Protein 4B6M (pdb70)

Radius of gyration: 15.73 Å; Cα contacts (8 Å, |Δi|>4): 417; chains: 2; bounding box: 36×28×49 Å

Foldseek 3Di:
DDDFQFWWQFPDPRFTWGWHDWQADVLPPGDIKTKTFTPDLQEPAAQARVPHHDGHGDGSGIYIHDPVGIDTDDDDPDDD/DDDAQFWKQFPDPSFTWGWHDWDADPVDDDDIKTKTQTPDLQAQAQCDDPPRNNGGYHGSRIYIHDVVGIDTDPGDDDD

Nearest PDB structures (foldseek):
  4b6m-assembly2_B  TM=9.754E-01  e=3.463E-13  Trypanosoma brucei
  1lpl-assembly1_A  TM=9.136E-01  e=2.626E-08  Caenorhabditis elegans
  2cp7-assembly1_A  TM=8.390E-01  e=9.154E-07  Mus musculus
  2coy-assembly1_A  TM=8.532E-01  e=2.463E-06  Homo sapiens
  2cp3-assembly1_A  TM=8.510E-01  e=2.463E-06  Homo sapiens

Solvent-accessible surface area: 9614 Å² total; per-residue (Å²): 155,27,107,40,34,32,47,0,42,0,142,98,72,101,38,47,0,14,1,78,13,44,10,117,15,108,52,63,121,117,28,95,21,0,0,0,50,4,59,113,84,68,10,200,29,38,1,34,9,170,65,94,73,19,6,104,12,130,88,85,62,0,6,39,8,71,50,131,56,15,102,62,28,136,45,84,76,166,124,250,152,27,111,49,3,10,32,0,40,0,152,97,63,99,49,41,0,9,0,32,40,39,8,195,14,115,57,51,153,117,37,124,38,0,0,0,36,3,45,96,81,56,9,204,26,47,1,42,18,186,80,84,144,36,14,74,10,83,83,80,69,0,6,43,14,67,49,126,66,13,106,40,38,132,40,78,29,133,139

InterPro domains:
  IPR000626 Ubiquitin-like domain [PF14560] (3-87)
  IPR000938 CAP Gly-rich domain [PF01302] (156-222)
  IPR000938 CAP Gly-rich domain [PS50245] (176-218)
  IPR000938 CAP Gly-rich domain [SM01052] (156-223)
  IPR029071 Ubiquitin-like domain superfamily [SSF54236] (1-89)
  IPR036859 CAP Gly-rich domain superfamily [G3DSA:2.30.30.190] (149-232)
  IPR036859 CAP Gly-rich domain superfamily [SSF74924] (92-226)
  IPR045172 Tubulin-folding cofactor B, ubiquitin-like domain [cd01789] (4-83)

Structure (mmCIF, N/CA/C/O backbone):
data_4B6M
#
_entry.id   4B6M
#
_cell.length_a   32.660
_cell.length_b   55.730
_cell.length_c   80.350
_cell.angle_alpha   90.00
_cell.angle_beta   90.00
_cell.angle_gamma   90.00
#
_symmetry.space_group_name_H-M   'P 21 21 21'
#
loop_
_entity.id
_entity.type
_entity.pdbx_description
1 polymer 'TUBULIN-SPECIFIC CHAPERONE, PUTATIVE'
2 non-polymer 'FORMIC ACID'
3 water water
#
loop_
_atom_site.group_PDB
_atom_site.id
_atom_site.type_symbol
_atom_site.label_atom_id
_atom_site.label_alt_id
_atom_site.label_comp_id
_atom_site.label_asym_id
_atom_site.label_entity_id
_atom_site.label_seq_id
_atom_site.pdbx_PDB_ins_code
_atom_site.Cartn_x
_atom_site.Cartn_y
_atom_site.Cartn_z
_atom_site.occupancy
_atom_site.B_iso_or_equiv
_atom_site.auth_seq_id
_atom_site.auth_comp_id
_atom_site.auth_asym_id
_atom_site.auth_atom_id
_atom_site.pdbx_PDB_model_num
ATOM 1 N N . THR A 1 5 ? -11.649 7.852 4.424 1.00 26.14 153 THR A N 1
ATOM 2 C CA A THR A 1 5 ? -11.813 6.935 5.586 0.50 24.47 153 THR A CA 1
ATOM 3 C CA B THR A 1 5 ? -11.876 7.020 5.648 0.50 24.12 153 THR A CA 1
ATOM 4 C C . THR A 1 5 ? -13.075 6.078 5.442 1.00 22.97 153 THR A C 1
ATOM 5 O O . THR A 1 5 ? -14.063 6.465 4.822 1.00 23.76 153 THR A O 1
ATOM 12 N N . ILE A 1 6 ? -12.990 4.866 5.975 1.00 20.51 154 ILE A N 1
ATOM 13 C CA . ILE A 1 6 ? -14.049 3.849 5.842 1.00 17.69 154 ILE A CA 1
ATOM 14 C C . ILE A 1 6 ? -14.663 3.569 7.208 1.00 16.30 154 ILE A C 1
ATOM 15 O O . ILE A 1 6 ? -13.941 3.311 8.173 1.00 16.09 154 ILE A O 1
ATOM 20 N N . HIS A 1 7 ? -15.996 3.629 7.303 1.00 15.58 155 HIS A N 1
ATOM 21 C CA . HIS A 1 7 ? -16.685 3.409 8.578 1.00 15.32 155 HIS A CA 1
ATOM 22 C C . HIS A 1 7 ? -17.644 2.258 8.521 1.00 13.06 155 HIS A C 1
ATOM 23 O O . HIS A 1 7 ? -18.264 2.012 7.480 1.00 11.95 155 HIS A O 1
ATOM 30 N N . VAL A 1 8 ? -17.822 1.558 9.643 1.00 12.72 156 VAL A N 1
ATOM 31 C CA A VAL A 1 8 ? -18.850 0.513 9.712 0.50 12.14 156 VAL A CA 1
ATOM 32 C CA B VAL A 1 8 ? -18.828 0.520 9.712 0.50 12.28 156 VAL A CA 1
ATOM 33 C C . VAL A 1 8 ? -20.176 1.135 9.318 1.00 11.91 156 VAL A C 1
ATOM 34 O O . VAL A 1 8 ? -20.496 2.262 9.744 1.00 12.42 156 VAL A O 1
ATOM 41 N N . GLY A 1 9 ? -20.922 0.419 8.490 1.00 11.15 157 GLY A N 1
ATOM 42 C CA . GLY A 1 9 ? -22.225 0.864 8.026 1.00 10.62 157 GLY A CA 1
ATOM 43 C C . GLY A 1 9 ? -22.130 1.494 6.648 1.00 10.24 157 GLY A C 1
ATOM 44 O O . GLY A 1 9 ? -23.141 1.651 5.974 1.00 10.50 157 GLY A O 1
ATOM 45 N N . ASP A 1 10 ? -20.928 1.823 6.204 1.00 10.38 158 ASP A N 1
ATOM 46 C CA . ASP A 1 10 ? -20.772 2.390 4.853 1.00 10.08 158 ASP A CA 1
ATOM 47 C C . ASP A 1 10 ? -21.199 1.406 3.768 1.00 10.45 158 ASP A C 1
ATOM 48 O O . ASP A 1 10 ? -20.968 0.200 3.903 1.00 9.90 158 ASP A O 1
ATOM 53 N N . ARG A 1 11 ? -21.805 1.906 2.691 1.00 9.66 159 ARG A N 1
ATOM 54 C CA . ARG A 1 11 ? -22.016 1.089 1.501 1.00 9.18 159 ARG A CA 1
ATOM 55 C C . ARG A 1 11 ? -20.820 1.200 0.577 1.00 9.65 159 ARG A C 1
ATOM 56 O O . ARG A 1 11 ? -20.148 2.251 0.531 1.00 10.03 159 ARG A O 1
ATOM 64 N N . CYS A 1 12 ? -20.552 0.142 -0.175 1.00 9.44 160 CYS A N 1
ATOM 65 C CA . CYS A 1 12 ? -19.332 0.076 -0.976 1.00 9.99 160 CYS A CA 1
ATOM 66 C C . CYS A 1 12 ? -19.417 -0.799 -2.211 1.00 10.34 160 CYS A C 1
ATOM 67 O O . CYS A 1 12 ? -20.264 -1.701 -2.295 1.00 9.42 160 CYS A O 1
ATOM 70 N N . LEU A 1 13 ? -18.533 -0.521 -3.165 1.00 10.44 161 LEU A N 1
ATOM 71 C CA . LEU A 1 13 ? -18.237 -1.421 -4.256 1.00 10.98 161 LEU A CA 1
ATOM 72 C C . LEU A 1 13 ? -16.801 -1.827 -4.063 1.00 11.00 161 LEU A C 1
ATOM 73 O O . LEU A 1 13 ? -15.932 -0.965 -3.859 1.00 11.57 161 LEU A O 1
ATOM 78 N N . CYS A 1 14 ? -16.561 -3.120 -4.148 1.00 10.78 162 CYS A N 1
ATOM 79 C CA . CYS A 1 14 ? -15.265 -3.707 -3.829 1.00 11.50 162 CYS A CA 1
ATOM 80 C C . CYS A 1 14 ? -14.654 -4.437 -5.001 1.00 11.74 162 CYS A C 1
ATOM 81 O O . CYS A 1 14 ? -15.316 -5.217 -5.680 1.00 11.26 162 CYS A O 1
ATOM 84 N N . ARG A 1 15 ? -13.355 -4.224 -5.213 1.00 11.44 163 ARG A N 1
ATOM 85 C CA . ARG A 1 15 ? -12.592 -5.024 -6.156 1.00 12.73 163 ARG A CA 1
ATOM 86 C C . ARG A 1 15 ? -12.298 -6.419 -5.610 1.00 14.21 163 ARG A C 1
ATOM 87 O O . ARG A 1 15 ? -12.292 -6.572 -4.378 1.00 15.82 163 ARG A O 1
ATOM 95 N N . PRO A 1 16 ? -12.048 -7.406 -6.502 1.00 15.59 164 PRO A N 1
ATOM 96 C CA . PRO A 1 16 ? -12.235 -7.161 -7.925 1.00 15.67 164 PRO A CA 1
ATOM 97 C C . PRO A 1 16 ? -13.700 -7.283 -8.306 1.00 15.61 164 PRO A C 1
ATOM 98 O O . PRO A 1 16 ? -14.469 -7.918 -7.589 1.00 14.97 164 PRO A O 1
ATOM 102 N N . GLY A 1 17 ? -14.070 -6.661 -9.415 1.00 15.60 165 GLY A N 1
ATOM 103 C CA . GLY A 1 17 ? -15.359 -6.935 -10.054 1.00 15.57 165 GLY A CA 1
ATOM 104 C C . GLY A 1 17 ? -16.606 -6.231 -9.542 1.00 15.37 165 GLY A C 1
ATOM 105 O O . GLY A 1 17 ? -17.722 -6.729 -9.759 1.00 17.30 165 GLY A O 1
ATOM 106 N N . ASP A 1 18 ? -16.404 -5.094 -8.875 1.00 14.18 166 ASP A N 1
ATOM 107 C CA . ASP A 1 18 ? -17.469 -4.202 -8.405 1.00 13.80 166 ASP A CA 1
ATOM 108 C C . ASP A 1 18 ? -18.521 -4.941 -7.602 1.00 12.77 166 ASP A C 1
ATOM 109 O O . ASP A 1 18 ? -19.713 -4.989 -7.945 1.00 12.98 166 ASP A O 1
ATOM 114 N N . ARG A 1 19 ? -18.058 -5.527 -6.515 1.00 10.71 167 ARG A N 1
ATOM 115 C CA . ARG A 1 19 ? -18.930 -6.308 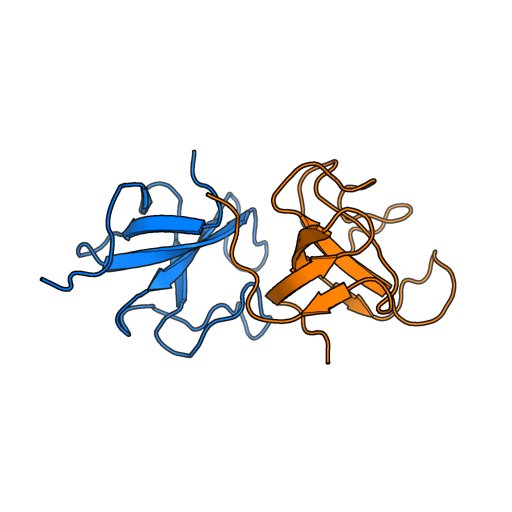-5.671 1.00 10.51 167 ARG A CA 1
ATOM 116 C C . ARG A 1 19 ? -19.585 -5.401 -4.643 1.00 9.88 167 ARG A C 1
ATOM 117 O O . ARG A 1 19 ? -18.931 -4.680 -3.875 1.00 9.99 167 ARG A O 1
ATOM 125 N N . LEU A 1 20 ? -20.914 -5.407 -4.649 1.00 9.62 168 LEU A N 1
ATOM 126 C CA . LEU A 1 20 ? -21.682 -4.502 -3.825 1.00 9.35 168 LEU A CA 1
ATOM 127 C C . LEU A 1 20 ? -21.840 -4.992 -2.381 1.00 8.52 168 LEU A C 1
ATOM 128 O O . LEU A 1 20 ? -22.154 -6.155 -2.165 1.00 8.21 168 LEU A O 1
ATOM 133 N N . GLY A 1 21 ? -21.629 -4.125 -1.391 1.00 8.00 169 GLY A N 1
ATOM 134 C CA . GLY A 1 21 ? -21.881 -4.566 0.012 1.00 8.05 169 GLY A CA 1
ATOM 135 C C . GLY A 1 21 ? -21.885 -3.495 1.089 1.00 7.89 169 GLY A C 1
ATOM 136 O O . GLY A 1 21 ? -21.930 -2.301 0.799 1.00 8.00 169 GLY A O 1
ATOM 137 N N . SER A 1 22 ? -21.853 -3.939 2.344 1.00 7.80 170 SER A N 1
ATOM 138 C CA . SER A 1 22 ? -21.875 -3.055 3.505 1.00 7.90 170 SER A CA 1
ATOM 139 C C . SER A 1 22 ? -20.661 -3.343 4.351 1.00 8.19 170 SER A C 1
ATOM 140 O O . SER A 1 22 ? -20.359 -4.516 4.611 1.00 8.24 170 SER A O 1
ATOM 143 N N . VAL A 1 23 ? -19.989 -2.285 4.800 1.00 8.06 171 VAL A N 1
ATOM 144 C CA . VAL A 1 23 ? -18.853 -2.429 5.715 1.00 8.08 171 VAL A CA 1
ATOM 145 C C . VAL A 1 23 ? -19.330 -2.852 7.111 1.00 8.38 171 VAL A C 1
ATOM 146 O O . VAL A 1 23 ? -20.112 -2.151 7.763 1.00 8.40 171 VAL A O 1
ATOM 150 N N . ARG A 1 24 ? -18.830 -4.000 7.566 1.00 8.42 172 ARG A N 1
ATOM 151 C CA . ARG A 1 24 ? -19.188 -4.537 8.880 1.00 8.95 172 ARG A CA 1
ATOM 152 C C . ARG A 1 24 ? -18.079 -4.427 9.931 1.00 9.13 172 ARG A C 1
ATOM 153 O O . ARG A 1 24 ? -18.335 -4.576 11.118 1.00 10.19 172 ARG A O 1
ATOM 161 N N . PHE A 1 25 ? -16.856 -4.138 9.503 1.00 8.97 173 PHE A N 1
ATOM 162 C CA . PHE A 1 25 ? -15.694 -4.148 10.380 1.00 8.97 173 PHE A CA 1
ATOM 163 C C . PHE A 1 25 ? -14.597 -3.322 9.726 1.00 9.41 173 PHE A C 1
ATOM 164 O O . PHE A 1 25 ? -14.426 -3.394 8.526 1.00 9.44 173 PHE A O 1
ATOM 172 N N . VAL A 1 26 ? -13.877 -2.551 10.534 1.00 10.08 174 VAL A N 1
ATOM 173 C CA . VAL A 1 26 ? -12.637 -1.890 10.123 1.00 11.57 174 VAL A CA 1
ATOM 174 C C . VAL A 1 26 ? -11.623 -1.989 11.260 1.00 12.54 174 VAL A C 1
ATOM 175 O O . VAL A 1 26 ? -11.898 -1.569 12.392 1.00 13.95 174 VAL A O 1
ATOM 179 N N . GLY A 1 27 ? -10.460 -2.545 10.983 1.00 12.55 175 GLY A N 1
ATOM 180 C CA . GLY A 1 27 ? -9.454 -2.707 12.026 1.00 13.73 175 GLY A CA 1
ATOM 181 C C . GLY A 1 27 ? -8.356 -3.668 11.678 1.00 15.54 175 GLY A C 1
ATOM 182 O O . GLY A 1 27 ? -8.293 -4.187 10.562 1.00 13.30 175 GLY A O 1
ATOM 183 N N . ARG A 1 28 ? -7.483 -3.911 12.651 1.00 16.67 176 ARG A N 1
ATOM 184 C CA . ARG A 1 28 ? -6.365 -4.819 12.481 1.00 18.98 176 ARG A CA 1
ATOM 185 C C . ARG A 1 28 ? -6.848 -6.225 12.784 1.00 17.74 176 ARG A C 1
ATOM 186 O O . ARG A 1 28 ? -7.755 -6.397 13.602 1.00 19.51 176 ARG A O 1
ATOM 194 N N . VAL A 1 29 ? -6.255 -7.208 12.111 1.00 17.90 177 VAL A N 1
ATOM 195 C CA . VAL A 1 29 ? -6.558 -8.631 12.326 1.00 17.62 177 VAL A CA 1
ATOM 196 C C . VAL A 1 29 ? -5.259 -9.440 12.211 1.00 18.53 177 VAL A C 1
ATOM 197 O O . VAL A 1 29 ? -4.802 -9.767 11.098 1.00 17.63 177 VAL A O 1
ATOM 201 N N . ALA A 1 30 ? -4.688 -9.788 13.360 1.00 19.39 178 ALA A N 1
ATOM 202 C CA . ALA A 1 30 ? -3.354 -10.418 13.401 1.00 19.87 178 ALA A CA 1
ATOM 203 C C . ALA A 1 30 ? -3.253 -11.776 12.701 1.00 19.99 178 ALA A C 1
ATOM 204 O O . ALA A 1 30 ? -2.225 -12.113 12.104 1.00 19.73 178 ALA A O 1
ATOM 206 N N . SER A 1 31 ? -4.325 -12.554 12.771 1.00 18.62 179 SER A N 1
ATOM 207 C CA . SER A 1 31 ? -4.361 -13.851 12.131 1.00 18.20 179 SER A CA 1
ATOM 208 C C . SER A 1 31 ? -4.529 -13.813 10.607 1.00 17.56 179 SER A C 1
ATOM 209 O O . SER A 1 31 ? -4.577 -14.866 9.955 1.00 17.60 179 SER A O 1
ATOM 212 N N . LEU A 1 32 ? -4.627 -12.611 10.039 1.00 16.15 180 LEU A N 1
ATOM 213 C CA . LEU A 1 32 ? -4.574 -12.483 8.590 1.00 15.91 180 LEU A CA 1
ATOM 214 C C . LEU A 1 32 ? -3.146 -12.087 8.181 1.00 16.05 180 LEU A C 1
ATOM 215 O O . LEU A 1 32 ? -2.231 -12.928 8.203 1.00 16.86 180 LEU A O 1
ATOM 220 N N . LYS A 1 33 ? -2.962 -10.830 7.787 1.00 14.86 181 LYS A N 1
ATOM 221 C CA . LYS A 1 33 ? -1.646 -10.242 7.561 1.00 14.29 181 LYS A CA 1
ATOM 222 C C . LYS A 1 33 ? -1.623 -8.911 8.296 1.00 13.82 181 LYS A C 1
ATOM 223 O O . LYS A 1 33 ? -2.688 -8.401 8.664 1.00 13.59 181 LYS A O 1
ATOM 229 N N . PRO A 1 34 ? -0.424 -8.312 8.484 1.00 13.47 182 PRO A N 1
ATOM 230 C CA . PRO A 1 34 ? -0.357 -7.023 9.224 1.00 13.58 182 PRO A CA 1
ATOM 231 C C . PRO A 1 34 ? -1.093 -5.877 8.517 1.00 14.68 182 PRO A C 1
ATOM 232 O O . PRO A 1 34 ? -1.410 -5.981 7.333 1.00 15.87 182 PRO A O 1
ATOM 236 N N . GLY A 1 35 ? -1.363 -4.792 9.236 1.00 14.82 183 GLY A N 1
ATOM 237 C CA . GLY A 1 35 ? -2.086 -3.654 8.655 1.00 15.70 183 GLY A CA 1
ATOM 238 C C . GLY A 1 35 ? -3.596 -3.676 8.867 1.00 15.78 183 GLY A C 1
ATOM 239 O O . GLY A 1 35 ? -4.125 -4.584 9.516 1.00 16.43 183 GLY A O 1
ATOM 240 N N . TYR A 1 36 ? -4.288 -2.670 8.333 1.00 16.43 184 TYR A N 1
ATOM 241 C CA . TYR A 1 36 ? -5.752 -2.533 8.470 1.00 15.13 184 TYR A CA 1
ATOM 242 C C . TYR A 1 36 ? -6.541 -3.349 7.455 1.00 12.67 184 TYR A C 1
ATOM 243 O O . TYR A 1 36 ? -6.126 -3.506 6.310 1.00 11.46 184 TYR A O 1
ATOM 252 N N . TRP A 1 37 ? -7.665 -3.877 7.928 1.00 9.72 185 TRP A N 1
ATOM 253 C CA . TRP A 1 37 ? -8.595 -4.674 7.111 1.00 8.31 185 TRP A CA 1
ATOM 254 C C . TRP A 1 37 ? -9.993 -4.138 7.187 1.00 7.58 185 TRP A C 1
ATOM 255 O O . TRP A 1 37 ? -10.420 -3.544 8.188 1.00 8.29 185 TRP A O 1
ATOM 266 N N . VAL A 1 38 ? -10.753 -4.389 6.125 1.00 6.53 186 VAL A N 1
ATOM 267 C CA . VAL A 1 38 ? -12.157 -4.015 6.084 1.00 6.41 186 VAL A CA 1
ATOM 268 C C . VAL A 1 38 ? -13.000 -5.282 5.941 1.00 6.17 186 VAL A C 1
ATOM 269 O O . VAL A 1 38 ? -12.817 -6.076 5.000 1.00 6.16 186 VAL A O 1
ATOM 273 N N . GLY A 1 39 ? -13.892 -5.522 6.898 1.00 5.84 187 GLY A N 1
ATOM 274 C CA . GLY A 1 39 ? -14.808 -6.659 6.796 1.00 6.07 187 GLY A CA 1
ATOM 275 C C . GLY A 1 39 ? -16.039 -6.216 6.049 1.00 6.18 187 GLY A C 1
ATOM 276 O O . GLY A 1 39 ? -16.668 -5.255 6.491 1.00 6.43 187 GLY A O 1
ATOM 277 N N . VAL A 1 40 ? -16.388 -6.897 4.961 1.00 6.07 188 VAL A N 1
ATOM 278 C CA . VAL A 1 40 ? -17.547 -6.503 4.146 1.00 6.39 188 VAL A CA 1
ATOM 279 C C . VAL A 1 40 ? -18.558 -7.633 4.094 1.00 6.74 188 VAL A C 1
ATOM 280 O O . VAL A 1 40 ? -18.185 -8.801 3.934 1.00 6.73 188 VAL A O 1
ATOM 284 N N . GLU A 1 41 ? -19.842 -7.291 4.232 1.00 7.29 189 GLU A N 1
ATOM 285 C CA . GLU A 1 41 ? -20.898 -8.237 3.919 1.00 7.89 189 GLU A CA 1
ATOM 286 C C . GLU A 1 41 ? -21.475 -7.870 2.561 1.00 8.18 189 GLU A C 1
ATOM 287 O O . GLU A 1 41 ? -22.060 -6.783 2.371 1.00 8.13 189 GLU A O 1
ATOM 293 N N . PHE A 1 42 ? -21.314 -8.773 1.608 1.00 7.95 190 PHE A N 1
ATOM 294 C CA . PHE A 1 42 ? -21.809 -8.545 0.263 1.00 8.20 190 PHE A CA 1
ATOM 295 C C . PHE A 1 42 ? -23.297 -8.808 0.157 1.00 8.77 190 PHE A C 1
ATOM 296 O O . PHE A 1 42 ? -23.868 -9.584 0.941 1.00 8.65 190 PHE A O 1
ATOM 304 N N . ASP A 1 43 ? -23.920 -8.144 -0.818 1.00 9.32 191 ASP A N 1
ATOM 305 C CA . ASP A 1 43 ? -25.3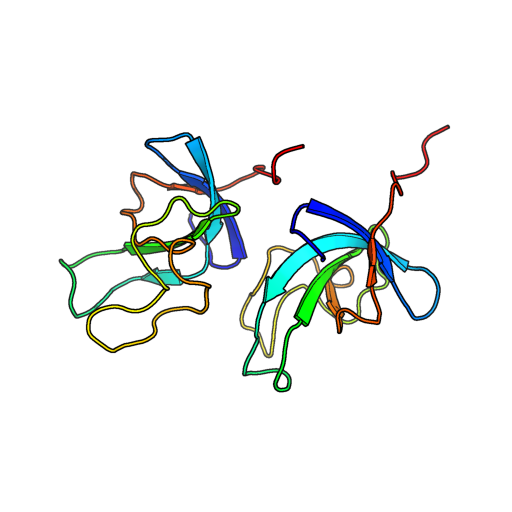21 -8.364 -1.085 1.00 10.11 191 ASP A CA 1
ATOM 306 C C . ASP A 1 43 ? -25.573 -9.730 -1.701 1.00 10.11 191 ASP A C 1
ATOM 307 O O . ASP A 1 43 ? -26.600 -10.363 -1.413 1.00 11.07 191 ASP A O 1
ATOM 312 N N . GLU A 1 44 ? -24.629 -10.180 -2.525 1.00 10.01 192 GLU A N 1
ATOM 313 C CA . GLU A 1 44 ? -24.682 -11.420 -3.280 1.00 10.29 192 GLU A CA 1
ATOM 314 C C . GLU A 1 44 ? -23.590 -12.355 -2.747 1.00 10.27 192 GLU A C 1
ATOM 315 O O . GLU A 1 44 ? -22.648 -11.897 -2.096 1.00 9.77 192 GLU A O 1
ATOM 321 N N . PRO A 1 45 ? -23.722 -13.654 -3.000 1.00 10.22 193 PRO A N 1
ATOM 322 C CA . PRO A 1 45 ? -22.766 -14.570 -2.374 1.00 9.97 193 PRO A CA 1
ATOM 323 C C . PRO A 1 45 ? -21.424 -14.655 -3.131 1.00 10.15 193 PRO A C 1
ATOM 324 O O . PRO A 1 45 ? -21.020 -15.710 -3.643 1.00 9.95 193 PRO A O 1
ATOM 328 N N . VAL A 1 46 ? -20.729 -13.510 -3.133 1.00 9.16 194 VAL A N 1
ATOM 329 C CA . VAL A 1 46 ? -19.468 -13.304 -3.843 1.00 9.47 194 VAL A CA 1
ATOM 330 C C . VAL A 1 46 ? -18.282 -13.108 -2.886 1.00 9.41 194 VAL A C 1
ATOM 331 O O . VAL A 1 46 ? -17.171 -12.757 -3.305 1.00 9.94 194 VAL A O 1
ATOM 335 N N . GLY A 1 47 ? -18.518 -13.289 -1.594 1.00 9.76 195 GLY A N 1
ATOM 336 C CA . GLY A 1 47 ? -17.428 -13.153 -0.639 1.00 9.65 195 GLY A CA 1
ATOM 337 C C . GLY A 1 47 ? -16.597 -14.422 -0.596 1.00 9.80 195 GLY A C 1
ATOM 338 O O . GLY A 1 47 ? -17.136 -15.510 -0.682 1.00 10.34 195 GLY A O 1
ATOM 339 N N . LYS A 1 48 ? -15.285 -14.285 -0.405 1.00 9.55 196 LYS A N 1
ATOM 340 C CA . LYS A 1 48 ? -14.418 -15.419 -0.161 1.00 8.95 196 LYS A CA 1
ATOM 341 C C . LYS A 1 48 ? -14.736 -16.195 1.131 1.00 8.66 196 LYS A C 1
ATOM 342 O O . LYS A 1 48 ? -14.326 -17.339 1.269 1.00 9.17 196 LYS A O 1
ATOM 348 N N . GLY A 1 49 ? -15.402 -15.567 2.099 1.00 8.10 197 GLY A N 1
ATOM 349 C CA . GLY A 1 49 ? -15.610 -16.195 3.398 1.00 8.09 197 GLY A CA 1
ATOM 350 C C . GLY A 1 49 ? -16.945 -15.896 4.033 1.00 8.00 197 GLY A C 1
ATOM 351 O O . GLY A 1 49 ? -17.946 -15.668 3.354 1.00 7.67 197 GLY A O 1
ATOM 352 N N . ASP A 1 50 ? -16.945 -15.960 5.367 1.00 8.22 198 ASP A N 1
ATOM 353 C CA . ASP A 1 50 ? -18.163 -15.860 6.164 1.00 8.98 198 ASP A CA 1
ATOM 354 C C . ASP A 1 50 ? -17.945 -14.969 7.378 1.00 8.73 198 ASP A C 1
ATOM 355 O O . ASP A 1 50 ? -18.657 -15.099 8.366 1.00 8.67 198 ASP A O 1
ATOM 360 N N . GLY A 1 51 ? -16.969 -14.068 7.317 1.00 8.63 199 GLY A N 1
ATOM 361 C CA . GLY A 1 51 ? -16.731 -13.170 8.470 1.00 9.50 199 GLY A CA 1
ATOM 362 C C . GLY A 1 51 ? -15.850 -13.726 9.570 1.00 10.19 199 GLY A C 1
ATOM 363 O O . GLY A 1 51 ? -15.634 -13.073 10.616 1.00 10.21 199 GLY A O 1
ATOM 364 N N . THR A 1 52 ? -15.295 -14.902 9.340 1.00 10.03 200 THR A N 1
ATOM 365 C CA . THR A 1 52 ? -14.376 -15.526 10.298 1.00 10.74 200 THR A CA 1
ATOM 366 C C . THR A 1 52 ? -12.945 -15.587 9.755 1.00 11.52 200 THR A C 1
ATOM 367 O O . THR A 1 52 ? -12.731 -15.469 8.534 1.00 12.14 200 THR A O 1
ATOM 371 N N . VAL A 1 53 ? -11.981 -15.774 10.662 1.00 12.21 201 VAL A N 1
ATOM 372 C CA . VAL A 1 53 ? -10.570 -16.011 10.335 1.00 13.25 201 VAL A CA 1
ATOM 373 C C . VAL A 1 53 ? -10.075 -17.257 11.068 1.00 14.39 201 VAL A C 1
ATOM 374 O O . VAL A 1 53 ? -10.059 -17.284 12.307 1.00 14.34 201 VAL A O 1
ATOM 378 N N . LYS A 1 54 ? -9.692 -18.279 10.305 1.00 15.28 202 LYS A N 1
ATOM 379 C CA . LYS A 1 54 ? -9.369 -19.614 10.851 1.00 16.79 202 LYS A CA 1
ATOM 380 C C . LYS A 1 54 ? -10.377 -20.087 11.917 1.00 16.52 202 LYS A C 1
ATOM 381 O O . LYS A 1 54 ? -9.994 -20.679 12.947 1.00 16.74 202 LYS A O 1
ATOM 387 N N . GLY A 1 55 ? -11.654 -19.838 11.641 1.00 14.87 203 GLY A N 1
ATOM 388 C CA . GLY A 1 55 ? -12.754 -20.201 12.526 1.00 14.30 203 GLY A CA 1
ATOM 389 C C . GLY A 1 55 ? -13.220 -19.142 13.501 1.00 13.38 203 GLY A C 1
ATOM 390 O O . GLY A 1 55 ? -14.356 -19.175 13.957 1.00 14.45 203 GLY A O 1
ATOM 391 N N . THR A 1 56 ? -12.350 -18.203 13.842 1.00 12.72 204 THR A N 1
ATOM 392 C CA . THR A 1 56 ? -12.701 -17.183 14.829 1.00 12.32 204 THR A CA 1
ATOM 393 C C . THR A 1 56 ? -13.519 -16.055 14.204 1.00 12.02 204 THR A C 1
ATOM 394 O O . THR A 1 56 ? -13.090 -15.433 13.229 1.00 12.22 204 THR A O 1
ATOM 398 N N . ARG A 1 57 ? -14.708 -15.811 14.744 1.00 12.04 205 ARG A N 1
ATOM 399 C CA . ARG A 1 57 ? -15.607 -14.813 14.160 1.00 12.36 205 ARG A CA 1
ATOM 400 C C . ARG A 1 57 ? -15.065 -13.417 14.424 1.00 13.11 205 ARG A C 1
ATOM 401 O O . ARG A 1 57 ? -14.578 -13.122 15.526 1.00 14.10 205 ARG A O 1
ATOM 409 N N . VAL A 1 58 ? -15.122 -12.580 13.396 1.00 12.56 206 VAL A N 1
ATOM 410 C CA . VAL A 1 58 ? -14.792 -11.167 13.545 1.00 13.21 206 VAL A CA 1
ATOM 411 C C . VAL A 1 58 ? -16.061 -10.339 13.452 1.00 13.45 206 VAL A C 1
ATOM 412 O O . VAL A 1 58 ? -16.293 -9.455 14.292 1.00 13.75 206 VAL A O 1
ATOM 416 N N . PHE A 1 59 ? -16.879 -10.608 12.442 1.00 13.16 207 PHE A N 1
ATOM 417 C CA . PHE A 1 59 ? -18.186 -9.981 12.296 1.00 13.95 207 PHE A CA 1
ATOM 418 C C . PHE A 1 59 ? -19.242 -10.996 11.910 1.00 14.83 207 PHE A C 1
ATOM 419 O O . PHE A 1 59 ? -18.950 -12.018 11.252 1.00 15.64 207 PHE A O 1
ATOM 427 N N . GLN A 1 60 ? -20.479 -10.734 12.337 1.00 16.00 208 GLN A N 1
ATOM 428 C CA A GLN A 1 60 ? -21.617 -11.580 12.018 0.50 15.71 208 GLN A CA 1
ATOM 429 C CA B GLN A 1 60 ? -21.586 -11.628 12.008 0.50 15.39 208 GLN A CA 1
ATOM 430 C C . GLN A 1 60 ? -21.828 -11.572 10.514 1.00 15.73 208 GLN A C 1
ATOM 431 O O . GLN A 1 60 ? -21.871 -10.501 9.913 1.00 16.69 208 GLN A O 1
ATOM 442 N N . CYS A 1 61 ? -21.956 -12.756 9.929 1.00 14.39 209 CYS A N 1
ATOM 443 C CA . CYS A 1 61 ? -22.118 -12.906 8.495 1.00 14.02 209 CYS A CA 1
ATOM 444 C C . CYS A 1 61 ? -22.379 -14.352 8.128 1.00 13.91 209 CYS A C 1
ATOM 445 O O . CYS A 1 61 ? -21.936 -15.272 8.822 1.00 14.42 209 CYS A O 1
ATOM 448 N N A GLN A 1 62 ? -23.089 -14.550 7.037 0.70 12.91 210 GLN A N 1
ATOM 449 N N B GLN A 1 62 ? -23.144 -14.526 7.041 0.30 12.74 210 GLN A N 1
ATOM 450 C CA A GLN A 1 62 ? -23.396 -15.878 6.585 0.70 13.13 210 GLN A CA 1
ATOM 451 C CA B GLN A 1 62 ? -23.519 -15.814 6.419 0.30 12.24 210 GLN A CA 1
ATOM 452 C C A GLN A 1 62 ? -22.413 -16.365 5.515 0.70 12.07 210 GLN A C 1
ATOM 453 C C B GLN A 1 62 ? -22.381 -16.344 5.528 0.30 11.73 210 GLN A C 1
ATOM 454 O O A GLN A 1 62 ? -21.778 -15.563 4.833 0.70 11.35 210 GLN A O 1
ATOM 455 O O B GLN A 1 62 ? -21.633 -15.547 4.961 0.30 11.38 210 GLN A O 1
ATOM 466 N N . PRO A 1 63 ? -22.230 -17.686 5.405 1.00 11.61 211 PRO A N 1
ATOM 467 C CA . PRO A 1 63 ? -21.248 -18.206 4.453 1.00 10.80 211 PRO A CA 1
ATOM 468 C C . PRO A 1 63 ? -21.429 -17.679 3.033 1.00 10.49 211 PRO A C 1
ATOM 469 O O . PRO A 1 63 ? -22.562 -17.546 2.553 1.00 11.04 211 PRO A O 1
ATOM 473 N N . ASN A 1 64 ? -20.302 -17.336 2.410 1.00 9.65 212 ASN A N 1
ATOM 474 C CA . ASN A 1 64 ? -20.229 -16.827 1.031 1.00 9.87 212 ASN A CA 1
ATOM 475 C C . ASN A 1 64 ? -20.562 -15.361 0.871 1.00 9.46 212 ASN A C 1
ATOM 476 O O . ASN A 1 64 ? -20.518 -14.876 -0.271 1.00 9.71 212 ASN A O 1
ATOM 481 N N . TYR A 1 65 ? -20.841 -14.679 1.984 1.00 9.80 213 TYR A N 1
ATOM 482 C CA . TYR A 1 65 ? -21.164 -13.229 1.952 1.00 10.08 213 TYR A CA 1
ATOM 483 C C . TYR A 1 65 ? -20.121 -12.347 2.564 1.00 10.42 213 TYR A C 1
ATOM 484 O O . TYR A 1 65 ? -20.276 -11.113 2.546 1.00 10.43 213 TYR A O 1
ATOM 493 N N . GLY A 1 66 ? -19.084 -12.955 3.131 1.00 9.95 214 GLY A N 1
ATOM 494 C CA . GLY A 1 66 ? -18.114 -12.195 3.902 1.00 8.99 214 GLY A CA 1
ATOM 495 C C . GLY A 1 66 ? -16.785 -12.058 3.207 1.00 8.80 214 GLY A C 1
ATOM 496 O O . GLY A 1 66 ? -16.260 -13.007 2.604 1.00 8.83 214 GLY A O 1
ATOM 497 N N . GLY A 1 67 ? -16.224 -10.862 3.269 1.00 8.31 215 GLY A N 1
ATOM 498 C CA . GLY A 1 67 ? -14.840 -10.697 2.829 1.00 8.17 215 GLY A CA 1
ATOM 499 C C . GLY A 1 67 ? -14.055 -9.842 3.780 1.00 7.94 215 GLY A C 1
ATOM 500 O O . GLY A 1 67 ? -14.628 -9.017 4.486 1.00 8.77 215 GLY A O 1
ATOM 501 N N . PHE A 1 68 ? -12.741 -10.057 3.827 1.00 7.89 216 PHE A N 1
ATOM 502 C CA . PHE A 1 68 ? -11.835 -9.123 4.481 1.00 7.76 216 PHE A CA 1
ATOM 503 C C . PHE A 1 68 ? -10.973 -8.580 3.387 1.00 7.42 216 PHE A C 1
ATOM 504 O O . PHE A 1 68 ? -10.298 -9.350 2.687 1.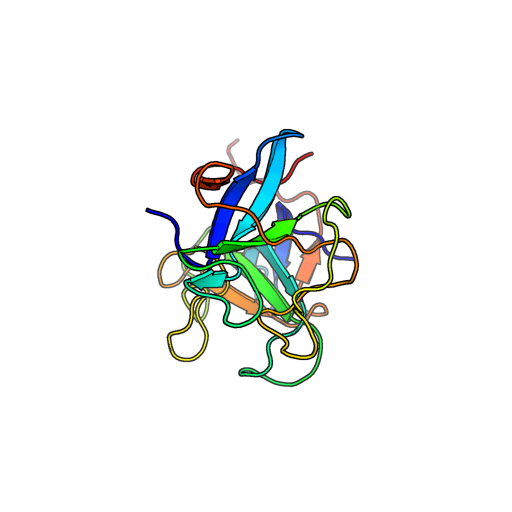00 7.50 216 PHE A O 1
ATOM 512 N N . LEU A 1 69 ? -11.029 -7.274 3.216 1.00 7.11 217 LEU A N 1
ATOM 513 C CA . LEU A 1 69 ? -10.317 -6.655 2.118 1.00 7.32 217 LEU A CA 1
ATOM 514 C C . LEU A 1 69 ? -9.417 -5.578 2.644 1.00 7.18 217 LEU A C 1
ATOM 515 O O . LEU A 1 69 ? -9.659 -5.037 3.701 1.00 6.79 217 LEU A O 1
ATOM 520 N N . ARG A 1 70 ? -8.375 -5.247 1.895 1.00 7.43 218 ARG A N 1
ATOM 521 C CA . ARG A 1 70 ? -7.612 -4.032 2.195 1.00 8.37 218 ARG A CA 1
ATOM 522 C C . ARG A 1 70 ? -8.430 -2.812 1.840 1.00 8.54 218 ARG A C 1
ATOM 523 O O . ARG A 1 70 ? -9.249 -2.855 0.926 1.00 8.26 218 ARG A O 1
ATOM 531 N N . PRO A 1 71 ? -8.214 -1.698 2.549 1.00 8.94 219 PRO A N 1
ATOM 532 C CA . PRO A 1 71 ? -8.943 -0.472 2.263 1.00 9.16 219 PRO A CA 1
ATOM 533 C C . PRO A 1 71 ? -8.852 -0.023 0.808 1.00 9.55 219 PRO A C 1
ATOM 534 O O . PRO A 1 71 ? -9.852 0.530 0.291 1.00 9.57 219 PRO A O 1
ATOM 538 N N . ASP A 1 72 ? -7.724 -0.296 0.130 1.00 10.02 220 ASP A N 1
ATOM 539 C CA A ASP A 1 72 ? -7.603 0.156 -1.250 0.50 10.51 220 ASP A CA 1
ATOM 540 C CA B ASP A 1 72 ? -7.533 0.078 -1.277 0.50 10.31 220 ASP A CA 1
ATOM 541 C C . ASP A 1 72 ? -8.580 -0.548 -2.185 1.00 10.74 220 ASP A C 1
ATOM 542 O O . ASP A 1 72 ? -8.873 -0.028 -3.265 1.00 11.48 220 ASP A O 1
ATOM 551 N N . GLN A 1 73 ? -9.117 -1.687 -1.743 1.00 10.07 221 GLN A N 1
ATOM 552 C CA A GLN A 1 73 ? -10.080 -2.459 -2.525 0.50 10.13 221 GLN A CA 1
ATOM 553 C CA B GLN A 1 73 ? -10.021 -2.462 -2.579 0.50 9.92 221 GLN A CA 1
ATOM 554 C C . GLN A 1 73 ? -11.501 -2.030 -2.345 1.00 10.03 221 GLN A C 1
ATOM 555 O O . GLN A 1 73 ? -12.408 -2.514 -3.037 1.00 10.33 221 GLN A O 1
ATOM 566 N N . VAL A 1 74 ? -11.721 -1.109 -1.420 1.00 9.90 222 VAL A N 1
ATOM 567 C CA . VAL A 1 74 ? -13.070 -0.699 -1.010 1.00 10.53 222 VAL A CA 1
ATOM 568 C C . VAL A 1 74 ? -13.355 0.736 -1.433 1.00 11.28 222 VAL A C 1
ATOM 569 O O . VAL A 1 74 ? -12.711 1.690 -0.954 1.00 11.67 222 VAL A O 1
ATOM 573 N N . GLU A 1 75 ? -14.340 0.885 -2.320 1.00 11.59 223 GLU A N 1
ATOM 574 C CA . GLU A 1 75 ? -14.841 2.211 -2.674 1.00 12.01 223 GLU A CA 1
ATOM 575 C C . GLU A 1 75 ? -16.128 2.511 -1.912 1.00 11.73 223 GLU A C 1
ATOM 576 O O . GLU A 1 75 ? -17.164 1.905 -2.190 1.00 12.15 223 GLU A O 1
ATOM 582 N N . VAL A 1 76 ? -16.052 3.414 -0.946 1.00 12.25 224 VAL A N 1
ATOM 583 C CA . VAL A 1 76 ? -17.242 3.878 -0.209 1.00 12.45 224 VAL A CA 1
ATOM 584 C C . VAL A 1 76 ? -18.035 4.836 -1.106 1.00 13.41 224 VAL A C 1
ATOM 585 O O . VAL A 1 76 ? -17.465 5.704 -1.780 1.00 13.59 224 VAL A O 1
ATOM 589 N N . GLY A 1 77 ? -19.348 4.650 -1.139 1.00 13.08 225 GLY A N 1
ATOM 590 C CA . GLY A 1 77 ? -20.191 5.545 -1.920 1.00 12.74 225 GLY A CA 1
ATOM 591 C C . GLY A 1 77 ? -21.652 5.343 -1.604 1.00 13.39 225 GLY A C 1
ATOM 592 O O . GLY A 1 77 ? -22.015 4.554 -0.733 1.00 12.53 225 GLY A O 1
ATOM 593 N N . ASP A 1 78 ? -22.495 6.072 -2.316 1.00 13.19 226 ASP A N 1
ATOM 594 C CA . ASP A 1 78 ? -23.938 5.925 -2.143 1.00 12.91 226 ASP A CA 1
ATOM 595 C C . ASP A 1 78 ? -24.405 4.815 -3.077 1.00 12.92 226 ASP A C 1
ATOM 596 O O . ASP A 1 78 ? -24.677 5.040 -4.260 1.00 13.51 226 ASP A O 1
ATOM 601 N N . PHE A 1 79 ? -24.413 3.583 -2.549 1.00 11.34 227 PHE A N 1
ATOM 602 C CA . PHE A 1 79 ? -24.688 2.396 -3.356 1.00 11.34 227 P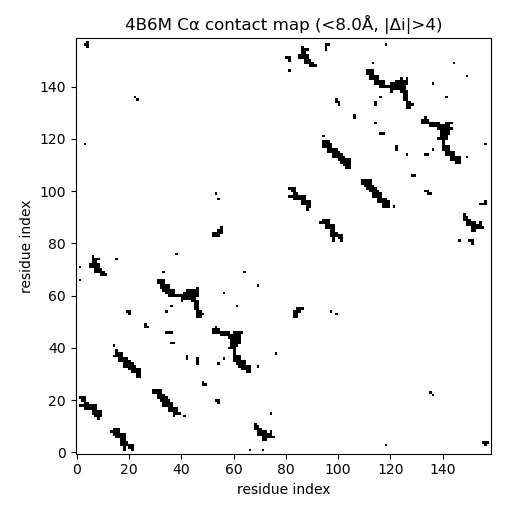HE A CA 1
ATOM 603 C C . PHE A 1 79 ? -25.795 1.597 -2.695 1.00 10.56 227 PHE A C 1
ATOM 604 O O . PHE A 1 79 ? -25.548 0.496 -2.161 1.00 10.21 227 PHE A O 1
ATOM 612 N N . PRO A 1 80 ? -27.023 2.138 -2.695 1.00 10.27 228 PRO A N 1
ATOM 613 C CA . PRO A 1 80 ? -28.117 1.358 -2.109 1.00 10.72 228 PRO A CA 1
ATOM 614 C C . PRO A 1 80 ? -28.488 0.162 -2.988 1.00 10.89 228 PRO A C 1
ATOM 615 O O . PRO A 1 80 ? -28.258 0.180 -4.195 1.00 10.90 228 PRO A O 1
ATOM 619 N N . PRO A 1 81 ? -29.033 -0.904 -2.385 1.00 11.00 229 PRO A N 1
ATOM 620 C CA . PRO A 1 81 ? -29.540 -1.969 -3.243 1.00 10.83 229 PRO A CA 1
ATOM 621 C C . PRO A 1 81 ? -30.547 -1.404 -4.258 1.00 10.16 229 PRO A C 1
ATOM 622 O O . PRO A 1 81 ? -31.354 -0.524 -3.924 1.00 10.78 229 PRO A O 1
ATOM 626 N N . GLU A 1 82 ? -30.453 -1.866 -5.491 1.00 9.87 230 GLU A N 1
ATOM 627 C CA . GLU A 1 82 ? -31.393 -1.444 -6.522 1.00 10.35 230 GLU A CA 1
ATOM 628 C C . GLU A 1 82 ? -32.750 -2.042 -6.276 1.00 10.01 230 GLU A C 1
ATOM 629 O O . GLU A 1 82 ? -32.871 -3.252 -6.025 1.00 10.93 230 GLU A O 1
ATOM 635 N N . VAL A 1 83 ? -33.774 -1.192 -6.383 1.00 9.64 231 VAL A N 1
ATOM 636 C CA A VAL A 1 83 ? -35.140 -1.647 -6.116 0.50 9.59 231 VAL A CA 1
ATOM 637 C CA B VAL A 1 83 ? -35.148 -1.537 -6.021 0.50 9.77 231 VAL A CA 1
ATOM 638 C C . VAL A 1 83 ? -36.167 -1.144 -7.109 1.00 9.61 231 VAL A C 1
ATOM 639 O O . VAL A 1 83 ? -37.201 -1.788 -7.271 1.00 9.68 231 VAL A O 1
ATOM 646 N N . PHE A 1 84 ? -35.873 -0.047 -7.814 1.00 9.64 232 PHE A N 1
ATOM 647 C CA . PHE A 1 84 ? -36.747 0.503 -8.847 1.00 9.97 232 PHE A CA 1
ATOM 648 C C . PHE A 1 84 ? -36.013 0.589 -10.179 1.00 10.13 232 PHE A C 1
ATOM 649 O O . PHE A 1 84 ? -34.784 0.480 -10.241 1.00 10.85 232 PHE A O 1
ATOM 658 N N . THR B 1 5 ? -26.224 -16.396 24.684 1.00 26.96 153 THR B N 1
ATOM 659 C CA . THR B 1 5 ? -27.025 -15.362 23.966 1.00 25.59 153 THR B CA 1
ATOM 660 C C . THR B 1 5 ? -26.145 -14.320 23.256 1.00 22.86 153 THR B C 1
ATOM 661 O O . THR B 1 5 ? -26.440 -13.919 22.127 1.00 22.73 153 THR B O 1
ATOM 665 N N . ILE B 1 6 ? -25.048 -13.925 23.904 1.00 20.40 154 ILE B N 1
ATOM 666 C CA . ILE B 1 6 ? -24.118 -12.949 23.335 1.00 18.07 154 ILE B CA 1
ATOM 667 C C . ILE B 1 6 ? -22.901 -13.643 22.710 1.00 17.21 154 ILE B C 1
ATO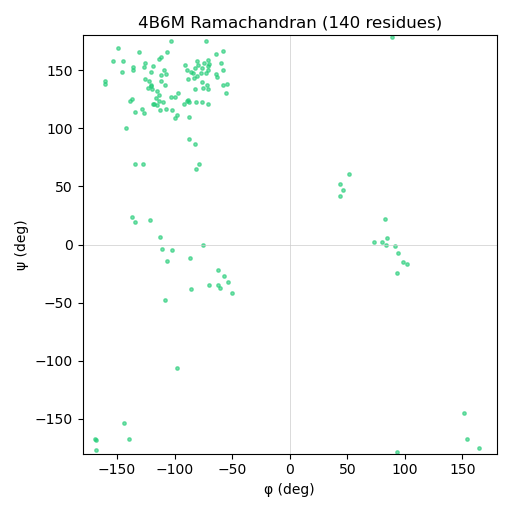M 668 O O . ILE B 1 6 ? -22.222 -14.435 23.363 1.00 17.18 154 ILE B O 1
ATOM 673 N N . HIS B 1 7 ? -22.633 -13.308 21.454 1.00 16.87 155 HIS B N 1
ATOM 674 C CA . HIS B 1 7 ? -21.552 -13.925 20.694 1.00 16.97 155 HIS B CA 1
ATOM 675 C C . HIS B 1 7 ? -20.607 -12.908 20.132 1.00 14.11 155 HIS B C 1
ATOM 676 O O . HIS B 1 7 ? -21.031 -11.864 19.652 1.00 12.74 155 HIS B O 1
ATOM 683 N N . VAL B 1 8 ? -19.314 -13.231 20.129 1.00 14.29 156 VAL B N 1
ATOM 684 C CA . VAL B 1 8 ? -18.331 -12.400 19.443 1.00 13.68 156 VAL B CA 1
ATOM 685 C C . VAL B 1 8 ? -18.748 -12.222 17.983 1.00 13.21 156 VAL B C 1
ATOM 686 O O . VAL B 1 8 ? -19.087 -13.202 17.301 1.00 14.04 156 VAL B O 1
ATOM 690 N N . GLY B 1 9 ? -18.744 -10.980 17.528 1.00 12.49 157 GLY B N 1
ATOM 691 C CA . GLY B 1 9 ? -19.160 -10.635 16.181 1.00 13.21 157 GLY B CA 1
ATOM 692 C C . GLY B 1 9 ? -20.556 -10.050 16.125 1.00 12.63 157 GLY B C 1
ATOM 693 O O . GLY B 1 9 ? -20.907 -9.433 15.131 1.00 12.23 157 GLY B O 1
ATOM 694 N N . ASP B 1 10 ? -21.349 -10.241 17.193 1.00 13.01 158 ASP B N 1
ATOM 695 C CA . ASP B 1 10 ? -22.713 -9.696 17.274 1.00 13.73 158 ASP B CA 1
ATOM 696 C C . ASP B 1 10 ? -22.741 -8.176 17.273 1.00 12.91 158 ASP B C 1
ATOM 697 O O . ASP B 1 10 ? -21.816 -7.546 17.771 1.00 13.45 158 ASP B O 1
ATOM 702 N N . ARG B 1 11 ? -23.778 -7.589 16.678 1.00 12.29 159 ARG B N 1
ATOM 703 C CA . ARG B 1 11 ? -24.078 -6.186 16.890 1.00 12.15 159 ARG B CA 1
ATOM 704 C C . ARG B 1 11 ? -24.891 -6.085 18.178 1.00 11.99 159 ARG B C 1
ATOM 705 O O . ARG B 1 11 ? -25.631 -7.006 18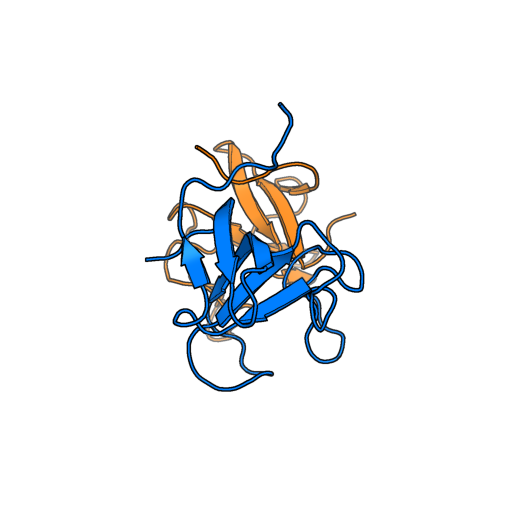.533 1.00 12.88 159 ARG B O 1
ATOM 713 N N . CYS B 1 12 ? -24.702 -4.976 18.883 1.00 11.27 160 CYS B N 1
ATOM 714 C CA . CYS B 1 12 ? -25.365 -4.765 20.169 1.00 11.31 160 CYS B CA 1
ATOM 715 C C . CYS B 1 12 ? -25.740 -3.322 20.401 1.00 10.80 160 CYS B C 1
ATOM 716 O O . CYS B 1 12 ? -25.169 -2.388 19.805 1.00 9.96 160 CYS B O 1
ATOM 719 N N . LEU B 1 13 ? -26.714 -3.161 21.299 1.00 10.57 161 LEU B N 1
ATOM 720 C CA . LEU B 1 13 ? -27.104 -1.872 21.835 1.00 10.80 161 LEU B CA 1
ATOM 721 C C . LEU B 1 13 ? -26.789 -1.962 23.318 1.00 10.22 161 LEU B C 1
ATOM 722 O O . LEU B 1 13 ? -27.227 -2.902 23.978 1.00 10.39 161 LEU B O 1
ATOM 727 N N . CYS B 1 14 ? -26.014 -1.010 23.827 1.00 9.87 162 CYS B N 1
ATOM 728 C CA . CYS B 1 14 ? -25.581 -1.051 25.230 1.00 9.88 162 CYS B CA 1
ATOM 729 C C . CYS B 1 14 ? -26.205 0.050 26.077 1.00 10.06 162 CYS B C 1
ATOM 730 O O . CYS B 1 14 ? -26.356 1.171 25.616 1.00 10.36 162 CYS B O 1
ATOM 733 N N . ARG B 1 15 ? -26.566 -0.282 27.319 1.00 10.05 163 ARG B N 1
ATOM 734 C CA . ARG B 1 15 ? -27.121 0.687 28.274 1.00 10.78 163 ARG B CA 1
ATOM 735 C C . ARG B 1 15 ? -26.116 0.900 29.394 1.00 10.57 163 ARG B C 1
ATOM 736 O O . ARG B 1 15 ? -25.417 -0.013 29.774 1.00 10.23 163 ARG B O 1
ATOM 744 N N . PRO B 1 16 ? -26.048 2.128 29.943 1.00 10.63 164 PRO B N 1
ATOM 745 C CA . PRO B 1 16 ? -26.745 3.308 29.460 1.00 10.46 164 PRO B CA 1
ATOM 746 C C . PRO B 1 16 ? -26.169 3.876 28.164 1.00 10.60 164 PRO B C 1
ATOM 747 O O . PRO B 1 16 ? -25.110 3.422 27.668 1.00 10.89 164 PRO B O 1
ATOM 751 N N . GLY B 1 17 ? -26.847 4.884 27.642 1.00 10.17 165 GLY B N 1
ATOM 752 C CA . GLY B 1 17 ? -26.349 5.629 26.499 1.00 11.06 165 GLY B CA 1
ATOM 753 C C . GLY B 1 17 ? -26.835 5.159 25.143 1.00 11.71 165 GLY B C 1
ATOM 754 O O . GLY B 1 17 ? -26.568 5.829 24.139 1.00 11.98 165 GLY B O 1
ATOM 755 N N . ASP B 1 18 ? -27.553 4.033 25.098 1.00 11.82 166 ASP B N 1
ATOM 756 C CA . ASP B 1 18 ? -27.983 3.438 23.811 1.00 12.94 166 ASP B CA 1
ATOM 757 C C . ASP B 1 18 ? -26.826 3.481 22.814 1.00 12.27 166 ASP B C 1
ATOM 758 O O . ASP B 1 18 ? -26.940 3.981 21.698 1.00 12.65 166 ASP B O 1
ATOM 763 N N . ARG B 1 19 ? -25.699 2.961 23.267 1.00 10.97 167 ARG B N 1
ATOM 764 C CA . ARG B 1 19 ? -24.462 2.968 22.510 1.00 10.61 167 ARG B CA 1
ATOM 765 C C . ARG B 1 19 ? -24.361 1.727 21.633 1.00 10.38 167 ARG B C 1
ATOM 766 O O . ARG B 1 19 ? -24.432 0.603 22.119 1.00 10.64 167 ARG B O 1
ATOM 774 N N . LEU B 1 20 ? -24.199 1.950 20.323 1.00 10.35 168 LEU B N 1
ATOM 775 C CA . LEU B 1 20 ? -24.162 0.872 19.353 1.00 10.46 168 LEU B CA 1
ATOM 776 C C . LEU B 1 20 ? -22.726 0.381 19.199 1.00 9.75 168 LEU B C 1
ATOM 777 O O . LEU B 1 20 ? -21.777 1.170 19.253 1.00 10.13 168 LEU B O 1
ATOM 782 N N . GLY B 1 21 ? -22.575 -0.920 19.034 1.00 9.55 169 GLY B N 1
ATOM 783 C CA . GLY B 1 21 ? -21.243 -1.480 18.802 1.00 9.79 169 GLY B CA 1
ATOM 784 C C . GLY B 1 21 ? -21.253 -2.927 18.367 1.00 9.79 169 GLY B C 1
ATOM 785 O O . GLY B 1 21 ? -22.287 -3.501 17.973 1.00 9.35 169 GLY B O 1
ATOM 786 N N . SER B 1 22 ? -20.062 -3.509 18.398 1.00 9.87 170 SER B N 1
ATOM 787 C CA . SER B 1 22 ? -19.875 -4.893 18.053 1.00 10.10 170 SER B CA 1
ATOM 788 C C . SER B 1 22 ? -19.256 -5.633 19.213 1.00 9.86 170 SER B C 1
ATOM 789 O O . SER B 1 22 ? -18.372 -5.089 19.881 1.00 10.12 170 SER B O 1
ATOM 792 N N . VAL B 1 23 ? -19.698 -6.859 19.456 1.00 9.67 171 VAL B N 1
ATOM 793 C CA . VAL B 1 23 ? -19.153 -7.683 20.533 1.00 10.15 171 VAL B CA 1
ATOM 794 C C . VAL B 1 23 ? -17.809 -8.233 20.103 1.00 10.55 171 VAL B C 1
ATOM 795 O O . VAL B 1 23 ? -17.701 -8.901 19.059 1.00 10.46 171 VAL B O 1
ATOM 799 N N . ARG B 1 24 ? -16.781 -7.941 20.896 1.00 10.64 172 ARG B N 1
ATOM 800 C CA A ARG B 1 24 ? -15.406 -8.371 20.594 0.50 11.09 172 ARG B CA 1
ATOM 801 C CA B ARG B 1 24 ? -15.443 -8.409 20.550 0.50 11.20 172 ARG B CA 1
ATOM 802 C C . ARG B 1 24 ? -14.894 -9.474 21.507 1.00 11.03 172 ARG B C 1
ATOM 803 O O . ARG B 1 24 ? -13.886 -10.134 21.210 1.00 11.80 172 ARG B O 1
ATOM 818 N N . PHE B 1 25 ? -15.568 -9.669 22.634 1.00 10.81 173 PHE B N 1
ATOM 819 C CA . PHE B 1 25 ? -15.142 -10.619 23.646 1.00 10.47 173 PHE B CA 1
ATOM 820 C C . PHE B 1 25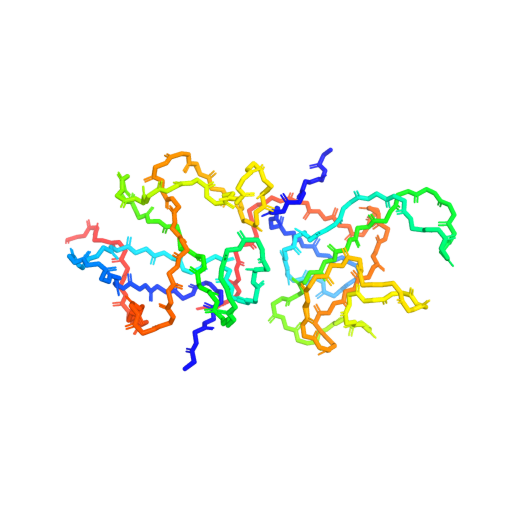 ? -16.324 -10.959 24.533 1.00 10.75 173 PHE B C 1
ATOM 821 O O . PHE B 1 25 ? -17.089 -10.062 24.881 1.00 10.17 173 PHE B O 1
ATOM 829 N N . VAL B 1 26 ? -16.479 -12.230 24.887 1.00 10.29 174 VAL B N 1
ATOM 830 C CA . VAL B 1 26 ? -17.414 -12.632 25.937 1.00 11.01 174 VAL B CA 1
ATOM 831 C C . VAL B 1 26 ? -16.731 -13.670 26.804 1.00 11.58 174 VAL B C 1
ATOM 832 O O . VAL B 1 26 ? -16.255 -14.688 26.296 1.00 13.21 174 VAL B O 1
ATOM 836 N N . GLY B 1 27 ? -16.665 -13.440 28.103 1.00 11.25 175 GLY B N 1
ATOM 837 C CA . GLY B 1 27 ? -16.050 -14.411 28.990 1.00 11.06 175 GLY B CA 1
ATOM 838 C C . GLY B 1 27 ? -15.488 -13.817 30.252 1.00 11.53 175 GLY B C 1
ATOM 839 O O . GLY B 1 27 ? -15.755 -12.650 30.575 1.00 10.89 175 GLY B O 1
ATOM 840 N N . ARG B 1 28 ? -14.702 -14.624 30.957 1.00 11.82 176 ARG B N 1
ATOM 841 C CA . ARG B 1 28 ? -14.071 -14.209 32.190 1.00 12.65 176 ARG B CA 1
ATOM 842 C C . ARG B 1 28 ? -12.874 -13.320 31.907 1.00 12.75 176 ARG B C 1
ATOM 843 O O . ARG B 1 28 ? -12.202 -13.461 30.877 1.00 13.06 176 ARG B O 1
ATOM 851 N N . VAL B 1 29 ? -12.642 -12.375 32.822 1.00 12.87 177 VAL B N 1
ATOM 852 C CA . VAL B 1 29 ? -11.438 -11.560 32.811 1.00 14.18 177 VAL B CA 1
ATOM 853 C C . VAL B 1 29 ? -10.758 -11.635 34.185 1.00 15.14 177 VAL B C 1
ATOM 854 O O . VAL B 1 29 ? -11.286 -11.166 35.196 1.00 15.36 177 VAL B O 1
ATOM 858 N N . ALA B 1 30 ? -9.581 -12.243 34.218 1.00 17.55 178 ALA B N 1
ATOM 859 C CA . ALA B 1 30 ? -8.875 -12.529 35.477 1.00 18.84 178 ALA B CA 1
ATOM 860 C C . ALA B 1 30 ? -8.714 -11.359 36.459 1.00 19.80 178 ALA B C 1
ATOM 861 O O . ALA B 1 30 ? -8.916 -11.529 37.660 1.00 21.30 178 ALA B O 1
ATOM 863 N N . SER B 1 31 ? -8.389 -10.178 35.936 1.00 19.82 179 SER B N 1
ATOM 864 C CA A SER B 1 31 ? -8.128 -8.993 36.750 0.50 20.37 179 SER B CA 1
ATOM 865 C CA B SER B 1 31 ? -8.131 -8.982 36.744 0.50 20.26 179 SER B CA 1
ATOM 866 C C . SER B 1 31 ? -9.396 -8.229 37.155 1.00 20.45 179 SER B C 1
ATOM 867 O O . SER B 1 31 ? -9.340 -7.264 37.923 1.00 21.78 179 SER B O 1
ATOM 872 N N . LEU B 1 32 ? -10.540 -8.652 36.641 1.00 20.19 180 LEU B N 1
ATOM 873 C CA . LEU B 1 32 ? -11.801 -8.012 36.996 1.00 18.75 180 LEU B CA 1
ATOM 874 C C . LEU B 1 32 ? -12.560 -8.882 37.991 1.00 19.39 180 LEU B C 1
ATOM 875 O O . LEU B 1 32 ? -12.126 -9.999 38.315 1.00 19.51 180 LEU B O 1
ATOM 880 N N . LYS B 1 33 ? -13.694 -8.393 38.488 1.00 18.56 181 LYS B N 1
ATOM 881 C CA . LYS B 1 33 ? -14.556 -9.241 39.298 1.00 19.31 181 LYS B CA 1
ATOM 882 C C . LYS B 1 33 ? -14.965 -10.484 38.499 1.00 18.64 181 LYS B C 1
ATOM 883 O O . LYS B 1 33 ? -15.053 -10.444 37.262 1.00 16.81 181 LYS B O 1
ATOM 889 N N . PRO B 1 34 ? -15.195 -11.609 39.197 1.00 19.08 182 PRO B N 1
ATOM 890 C CA . PRO B 1 34 ? -15.610 -12.859 38.544 1.00 18.37 182 PRO B CA 1
ATOM 891 C C . PRO B 1 34 ? -16.896 -12.798 37.715 1.00 17.21 182 PRO B C 1
ATOM 892 O O . PRO B 1 34 ? -17.687 -11.842 37.810 1.00 17.33 182 PRO B O 1
ATOM 896 N N . GLY B 1 35 ? -17.099 -13.840 36.919 1.00 16.71 183 GLY B N 1
ATOM 897 C CA . GLY B 1 35 ? -18.256 -13.932 36.072 1.00 15.04 183 GLY B CA 1
ATOM 898 C C . GLY B 1 35 ? -18.005 -13.294 34.723 1.00 13.88 183 GLY B C 1
ATOM 899 O O . GLY B 1 35 ? -16.940 -12.730 34.468 1.00 14.45 183 GLY B O 1
ATOM 900 N N . TYR B 1 36 ? -19.012 -13.360 33.863 1.00 13.29 184 TYR B N 1
ATOM 901 C CA . TYR B 1 36 ? -18.845 -12.942 32.485 1.00 13.40 184 TYR B CA 1
ATOM 902 C C . TYR B 1 36 ? -18.839 -11.441 32.315 1.00 11.57 184 TYR B C 1
ATOM 903 O O . TYR B 1 36 ? -19.615 -10.709 32.956 1.00 11.41 184 TYR B O 1
ATOM 912 N N . TRP B 1 37 ? -17.947 -11.014 31.428 1.00 9.98 185 TRP B N 1
ATOM 913 C CA . TRP B 1 37 ? -17.867 -9.668 30.897 1.00 8.83 185 TRP B CA 1
ATOM 914 C C . TRP B 1 37 ? -18.062 -9.691 29.406 1.00 8.37 185 TRP B C 1
ATOM 915 O O . TRP B 1 37 ? -17.746 -10.679 28.737 1.00 8.94 185 TRP B O 1
ATOM 926 N N . VAL B 1 38 ? -18.547 -8.585 28.861 1.00 8.18 186 VAL B N 1
ATOM 927 C CA . VAL B 1 38 ? -18.652 -8.415 27.433 1.00 7.81 186 VAL B CA 1
ATOM 928 C C . VAL B 1 38 ? -17.691 -7.308 27.039 1.00 7.64 186 VAL B C 1
ATOM 929 O O . VAL B 1 38 ? -17.772 -6.186 27.569 1.00 7.84 186 VAL B O 1
ATOM 933 N N . GLY B 1 39 ? -16.777 -7.639 26.127 1.00 7.36 187 GLY B N 1
ATOM 934 C CA . GLY B 1 39 ? -15.892 -6.636 25.545 1.00 7.79 187 GLY B CA 1
ATOM 935 C C . GLY B 1 39 ? -16.521 -6.098 24.286 1.00 7.79 187 GLY B C 1
ATOM 936 O O . GLY B 1 39 ? -16.818 -6.880 23.382 1.00 8.32 187 GLY B O 1
ATOM 937 N N . VAL B 1 40 ? -16.769 -4.791 24.230 1.00 7.59 188 VAL B N 1
ATOM 938 C CA . VAL B 1 40 ? -17.476 -4.173 23.099 1.00 8.28 188 VAL B CA 1
ATOM 939 C C . VAL B 1 40 ? -16.600 -3.125 22.412 1.00 8.62 188 VAL B C 1
ATOM 940 O O . VAL B 1 40 ? -15.956 -2.314 23.091 1.00 7.95 188 VAL B O 1
ATOM 944 N N . GLU B 1 41 ? -16.546 -3.145 21.072 1.00 9.34 189 GLU B N 1
ATOM 945 C CA . GLU B 1 41 ? -16.005 -2.005 20.327 1.00 10.84 189 GLU B CA 1
ATOM 946 C C . GLU B 1 41 ? -17.160 -1.160 19.870 1.00 10.29 189 GLU B C 1
ATOM 947 O O . GLU B 1 41 ? -17.958 -1.566 19.029 1.00 10.32 189 GLU B O 1
ATOM 953 N N . PHE B 1 42 ? -17.266 0.018 20.447 1.00 9.52 190 PHE B N 1
ATOM 954 C CA . PHE B 1 42 ? -18.296 0.964 20.062 1.00 9.85 190 PHE B CA 1
ATOM 955 C C . PHE B 1 42 ? -18.036 1.600 18.709 1.00 10.10 190 PHE B C 1
ATOM 956 O O . PHE B 1 42 ? -16.897 1.809 18.321 1.00 10.12 190 PHE B O 1
ATOM 964 N N . ASP B 1 43 ? -19.116 1.906 17.993 1.00 10.77 191 ASP B N 1
ATOM 965 C CA . ASP B 1 43 ? -19.015 2.675 16.758 1.00 11.16 191 ASP B CA 1
ATOM 966 C C . ASP B 1 43 ? -18.418 4.056 16.994 1.00 11.27 191 ASP B C 1
ATOM 967 O O . ASP B 1 43 ? -17.632 4.560 16.167 1.00 12.21 191 ASP B O 1
ATOM 972 N N . GLU B 1 44 ? -18.786 4.641 18.138 1.00 11.44 192 GLU B N 1
ATOM 973 C CA A GLU B 1 44 ? -18.364 5.981 18.536 0.50 11.48 192 GLU B CA 1
ATOM 974 C CA B GLU B 1 44 ? -18.374 5.982 18.527 0.50 11.67 192 GLU B CA 1
ATOM 975 C C . GLU B 1 44 ? -17.401 5.911 19.710 1.00 10.77 192 GLU B C 1
ATOM 976 O O . GLU B 1 44 ? -17.351 4.890 20.401 1.00 9.64 192 GLU B O 1
ATOM 987 N N . PRO B 1 45 ? -16.629 6.999 19.957 1.00 10.44 193 PRO B N 1
ATOM 988 C CA . PRO B 1 45 ? -15.664 6.937 21.070 1.00 9.89 193 PRO B CA 1
ATOM 989 C C . PRO B 1 45 ? -16.326 7.157 22.437 1.00 9.38 193 PRO B C 1
ATOM 990 O O . PRO B 1 45 ? -16.117 8.185 23.097 1.00 9.41 193 PRO B O 1
ATOM 994 N N . VAL B 1 46 ? -17.128 6.169 22.828 1.00 8.64 194 VAL B N 1
ATOM 995 C CA . VAL B 1 46 ? -17.981 6.243 24.000 1.00 8.58 194 VAL B CA 1
ATOM 996 C C . VAL B 1 46 ? -17.680 5.129 25.014 1.00 8.30 194 VAL B C 1
ATOM 997 O O . VAL B 1 46 ? -18.502 4.819 25.889 1.00 8.55 194 VAL B O 1
ATOM 1001 N N . GLY B 1 47 ? -16.480 4.559 24.919 1.00 8.99 195 GLY B N 1
ATOM 1002 C CA . GLY B 1 47 ? -16.007 3.593 25.924 1.00 8.93 195 GLY B CA 1
ATOM 1003 C C . GLY B 1 47 ? -14.929 4.188 26.832 1.00 9.28 195 GLY B C 1
ATOM 1004 O O . GLY B 1 47 ? -14.366 5.226 26.521 1.00 9.86 195 GLY B O 1
ATOM 1005 N N . LYS B 1 48 ? -14.652 3.504 27.938 1.00 8.81 196 LYS B N 1
ATOM 1006 C CA . LYS B 1 48 ? -13.624 3.936 28.878 1.00 9.70 196 LYS B CA 1
ATOM 1007 C C . LYS B 1 48 ? -12.239 3.437 28.518 1.00 10.26 196 LYS B C 1
ATOM 1008 O O . LYS B 1 48 ? -11.238 3.874 29.119 1.00 11.32 196 LYS B O 1
ATOM 1014 N N . GLY B 1 49 ? -12.166 2.504 27.574 1.00 10.44 197 GLY B N 1
ATOM 1015 C CA . GLY B 1 49 ? -10.940 1.754 27.373 1.00 10.73 197 GLY B CA 1
ATOM 1016 C C . GLY B 1 49 ? -10.503 1.460 25.955 1.00 10.53 197 GLY B C 1
ATOM 1017 O O . GLY B 1 49 ? -10.984 2.045 24.980 1.00 10.43 197 GLY B O 1
ATOM 1018 N N . ASP B 1 50 ? -9.537 0.560 25.879 1.00 10.42 198 ASP B N 1
ATOM 1019 C CA . ASP B 1 50 ? -8.803 0.314 24.648 1.00 10.86 198 ASP B CA 1
ATOM 1020 C C . ASP B 1 50 ? -8.669 -1.189 24.391 1.00 10.50 198 ASP B C 1
ATOM 1021 O O . ASP B 1 50 ? -7.782 -1.619 23.660 1.00 10.47 198 ASP B O 1
ATOM 1026 N N . GLY B 1 51 ? -9.520 -1.980 25.036 1.00 10.09 199 GLY B N 1
ATOM 1027 C CA . GLY B 1 51 ? -9.513 -3.426 24.863 1.00 10.03 199 GLY B CA 1
ATOM 1028 C C . GLY B 1 51 ? -8.488 -4.153 25.730 1.00 10.06 199 GLY B C 1
ATOM 1029 O O . GLY B 1 51 ? -8.380 -5.370 25.682 1.00 10.19 199 GLY B O 1
ATOM 1030 N N . THR B 1 52 ? -7.733 -3.405 26.523 1.00 10.30 200 THR B N 1
ATOM 1031 C CA . THR B 1 52 ? -6.754 -4.006 27.452 1.00 10.52 200 THR B CA 1
ATOM 1032 C C . THR B 1 52 ? -7.201 -3.856 28.902 1.00 10.66 200 THR B C 1
ATOM 1033 O O . THR B 1 52 ? -7.889 -2.896 29.236 1.00 11.15 200 THR B O 1
ATOM 1037 N N . VAL B 1 53 ? -6.810 -4.799 29.761 1.00 10.52 201 VAL B N 1
ATOM 1038 C CA . VAL B 1 53 ? -7.087 -4.716 31.198 1.00 10.95 201 VAL B CA 1
ATOM 1039 C C . VAL B 1 53 ? -5.801 -5.069 31.913 1.00 11.79 201 VAL B C 1
ATOM 1040 O O . VAL B 1 53 ? -5.340 -6.199 31.811 1.00 12.21 201 VAL B O 1
ATOM 1044 N N . LYS B 1 54 ? -5.226 -4.093 32.619 1.00 12.90 202 LYS B N 1
ATOM 1045 C CA . LYS B 1 54 ? -4.031 -4.292 33.436 1.00 13.71 202 LYS B CA 1
ATOM 1046 C C . LYS B 1 54 ? -2.953 -5.091 32.692 1.00 13.87 202 LYS B C 1
ATOM 1047 O O . LYS B 1 54 ? -2.395 -6.043 33.216 1.00 14.54 202 LYS B O 1
ATOM 1053 N N . GLY B 1 55 ? -2.708 -4.689 31.448 1.00 14.60 203 GLY B N 1
ATOM 1054 C CA . GLY B 1 55 ? -1.585 -5.184 30.645 1.00 15.66 203 GLY B CA 1
ATOM 1055 C C . GLY B 1 55 ? -1.855 -6.403 29.773 1.00 16.95 203 GLY B C 1
ATOM 1056 O O . GLY B 1 55 ? -0.953 -6.870 29.074 1.00 19.33 203 GLY B O 1
ATOM 1057 N N . THR B 1 56 ? -3.078 -6.935 29.828 1.00 14.88 204 THR B N 1
ATOM 1058 C CA . THR B 1 56 ? -3.487 -8.002 28.911 1.00 14.85 204 THR B CA 1
ATOM 1059 C C . THR B 1 56 ? -4.369 -7.397 27.835 1.00 13.48 204 THR B C 1
ATOM 1060 O O . THR B 1 56 ? -5.342 -6.727 28.163 1.00 12.19 204 THR B O 1
ATOM 1064 N N . ARG B 1 57 ? -4.038 -7.614 26.561 1.00 13.05 205 ARG B N 1
ATOM 1065 C CA . ARG B 1 57 ? -4.918 -7.129 25.495 1.00 13.10 205 ARG B CA 1
ATOM 1066 C C . ARG B 1 57 ? -5.939 -8.231 25.264 1.00 13.12 205 ARG B C 1
ATOM 1067 O O . ARG B 1 57 ? -5.622 -9.304 24.766 1.00 14.68 205 ARG B O 1
ATOM 1075 N N . VAL B 1 58 ? -7.162 -7.960 25.661 1.00 11.53 206 VAL B N 1
ATOM 1076 C CA . VAL B 1 58 ? -8.241 -8.941 25.629 1.00 11.59 206 VAL B CA 1
ATOM 1077 C C . VAL B 1 58 ? -8.904 -8.963 24.259 1.00 11.86 206 VAL B C 1
ATOM 1078 O O . VAL B 1 58 ? -9.305 -10.027 23.730 1.00 12.69 206 VAL B O 1
ATOM 1082 N N . PHE B 1 59 ? -9.034 -7.782 23.681 1.00 11.70 207 PHE B N 1
ATOM 1083 C CA . PHE B 1 59 ? -9.497 -7.662 22.313 1.00 12.00 207 PHE B CA 1
ATOM 1084 C C . PHE B 1 59 ? -8.870 -6.449 21.670 1.00 12.63 207 PHE B C 1
ATOM 1085 O O . PHE B 1 59 ? -8.272 -5.618 22.363 1.00 12.62 207 PHE B O 1
ATOM 1093 N N . GLN B 1 60 ? -9.030 -6.351 20.346 1.00 14.08 208 GLN B N 1
ATOM 1094 C CA . GLN B 1 60 ? -8.426 -5.310 19.531 1.00 15.16 208 GLN B CA 1
ATOM 1095 C C . GLN B 1 60 ? -9.422 -4.191 19.296 1.00 14.82 208 GLN B C 1
ATOM 1096 O O . GLN B 1 60 ? -10.571 -4.447 18.892 1.00 14.07 208 GLN B O 1
ATOM 1102 N N . CYS B 1 61 ? -8.951 -2.969 19.552 1.00 14.99 209 CYS B N 1
ATOM 1103 C CA A CYS B 1 61 ? -9.740 -1.748 19.332 0.50 15.11 209 CYS B CA 1
ATOM 1104 C CA B CYS B 1 61 ? -9.772 -1.777 19.556 0.50 16.15 209 CYS B CA 1
ATOM 1105 C C . CYS B 1 61 ? -8.925 -0.486 19.617 1.00 15.95 209 CYS B C 1
ATOM 1106 O O . CYS B 1 61 ? -7.834 -0.527 20.195 1.00 18.45 209 CYS B O 1
ATOM 1111 N N . GLN B 1 62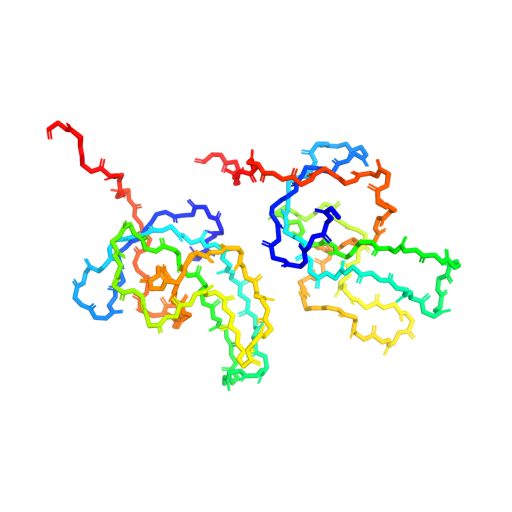 ? -9.445 0.650 19.136 1.00 16.53 210 GLN B N 1
ATOM 1112 C CA . GLN B 1 62 ? -8.796 1.963 19.299 1.00 17.10 210 GLN B CA 1
ATOM 1113 C C . GLN B 1 62 ? -9.123 2.539 20.675 1.00 16.17 210 GLN B C 1
ATOM 1114 O O . GLN B 1 62 ? -10.179 2.216 21.220 1.00 14.86 210 GLN B O 1
ATOM 1120 N N . PRO B 1 63 ? -8.240 3.382 21.248 1.00 14.89 211 PRO B N 1
ATOM 1121 C CA . PRO B 1 63 ? -8.498 3.960 22.571 1.00 14.88 211 PRO B CA 1
ATOM 1122 C C . PRO B 1 63 ? -9.801 4.742 22.603 1.00 14.49 211 PRO B C 1
ATOM 1123 O O . PRO B 1 63 ? -10.122 5.466 21.642 1.00 14.79 211 PRO B O 1
ATOM 1127 N N . ASN B 1 64 ? -10.551 4.553 23.689 1.00 13.68 212 ASN B N 1
ATOM 1128 C CA . ASN B 1 64 ? -11.852 5.189 23.921 1.00 13.92 212 ASN B CA 1
ATOM 1129 C C . ASN B 1 64 ? -13.005 4.650 23.081 1.00 12.06 212 ASN B C 1
ATOM 1130 O O . ASN B 1 64 ? -14.145 5.128 23.188 1.00 11.50 212 ASN B O 1
ATOM 1135 N N . TYR B 1 65 ? -12.714 3.637 22.270 1.00 10.93 213 TYR B N 1
ATOM 1136 C CA . TYR B 1 65 ? -13.771 2.926 21.546 1.00 10.04 213 TYR B CA 1
ATOM 1137 C C . TYR B 1 65 ? -14.108 1.604 22.184 1.00 9.49 213 TYR B C 1
ATOM 1138 O O . TYR B 1 65 ? -15.011 0.916 21.729 1.00 9.69 213 TYR B O 1
ATOM 1147 N N . GLY B 1 66 ? -13.370 1.223 23.220 1.00 8.34 214 GLY B N 1
ATOM 1148 C CA . GLY B 1 66 ? -13.607 -0.061 23.895 1.00 8.33 214 GLY B CA 1
ATOM 1149 C C . GLY B 1 66 ? -14.238 0.020 25.261 1.00 7.69 214 GLY B C 1
ATOM 1150 O O . GLY B 1 66 ? -14.009 0.954 26.018 1.00 7.85 214 GLY B O 1
ATOM 1151 N N . GLY B 1 67 ? -15.052 -0.965 25.587 1.00 7.91 215 GLY B N 1
ATOM 1152 C CA . GLY B 1 67 ? -15.594 -1.040 26.923 1.00 7.96 215 GLY B CA 1
ATOM 1153 C C . GLY B 1 67 ? -15.752 -2.471 27.382 1.00 8.27 215 GLY B C 1
ATOM 1154 O O . GLY B 1 67 ? -15.999 -3.396 26.570 1.00 8.41 215 GLY B O 1
ATOM 1155 N N . PHE B 1 68 ? -15.610 -2.671 28.679 1.00 7.60 216 PHE B N 1
ATOM 1156 C CA . PHE B 1 68 ? -16.009 -3.937 29.309 1.00 7.90 216 PHE B CA 1
ATOM 1157 C C . PHE B 1 68 ? -17.266 -3.716 30.117 1.00 8.15 216 PHE B C 1
ATOM 1158 O O . PHE B 1 68 ? -17.261 -2.893 31.051 1.00 9.00 216 PHE B O 1
ATOM 1166 N N . LEU B 1 69 ? -18.348 -4.392 29.704 1.00 7.94 217 LEU B N 1
ATOM 1167 C CA A LEU B 1 69 ? -19.666 -4.215 30.311 0.50 8.13 217 LEU B CA 1
ATOM 1168 C CA B LEU B 1 69 ? -19.691 -4.229 30.292 0.50 8.16 217 LEU B CA 1
ATOM 1169 C C . LEU B 1 69 ? -20.164 -5.559 30.837 1.00 8.27 217 LEU B C 1
ATOM 1170 O O . LEU B 1 69 ? -19.745 -6.604 30.368 1.00 8.81 217 LEU B O 1
ATOM 1179 N N . ARG B 1 70 ? -21.060 -5.527 31.811 1.00 8.27 218 ARG B N 1
ATOM 1180 C CA . ARG B 1 70 ? -21.700 -6.742 32.257 1.00 8.76 218 ARG B CA 1
ATOM 1181 C C . ARG B 1 70 ? -22.754 -7.117 31.215 1.00 9.24 218 ARG B C 1
ATOM 1182 O O . ARG B 1 70 ? -23.292 -6.238 30.533 1.00 8.97 218 ARG B O 1
ATOM 1190 N N . PRO B 1 71 ? -23.045 -8.423 31.096 1.00 9.51 219 PRO B N 1
ATOM 1191 C CA . PRO B 1 71 ? -24.005 -8.845 30.085 1.00 10.93 219 PRO B CA 1
ATOM 1192 C C . PRO B 1 71 ? -25.376 -8.152 30.256 1.00 11.55 219 PRO B C 1
ATOM 1193 O O . PRO B 1 71 ? -26.077 -7.934 29.245 1.00 12.46 219 PRO B O 1
ATOM 1197 N N . ASP B 1 72 ? -25.684 -7.769 31.509 1.00 12.23 220 ASP B N 1
ATOM 1198 C CA A ASP B 1 72 ? -26.934 -7.046 31.835 0.50 12.92 220 ASP B CA 1
ATOM 1199 C CA B ASP B 1 72 ? -26.864 -6.990 31.913 0.50 12.74 220 ASP B CA 1
ATOM 1200 C C . ASP B 1 72 ? -27.120 -5.764 31.027 1.00 12.69 220 ASP B C 1
ATOM 1201 O O . ASP B 1 72 ? -28.272 -5.346 30.814 1.00 12.40 220 ASP B O 1
ATOM 1210 N N . GLN B 1 73 ? -26.005 -5.181 30.569 1.00 11.65 221 GLN B N 1
ATOM 1211 C CA A GLN B 1 73 ? -25.987 -3.902 29.866 0.50 11.32 221 GLN B CA 1
ATOM 1212 C CA B GLN B 1 73 ? -25.974 -3.905 29.870 0.50 11.48 221 GLN B CA 1
ATOM 1213 C C . GLN B 1 73 ? -26.012 -4.076 28.350 1.00 11.02 221 GLN B C 1
ATOM 1214 O O . GLN B 1 73 ? -26.135 -3.111 27.632 1.00 10.71 221 GLN B O 1
ATOM 1225 N N . VAL B 1 74 ? -25.912 -5.313 27.868 1.00 10.95 222 VAL B N 1
ATOM 1226 C CA . VAL B 1 74 ? -25.715 -5.529 26.426 1.00 10.74 222 VAL B CA 1
ATOM 1227 C C . VAL B 1 74 ? -26.854 -6.314 25.775 1.00 11.46 222 VAL B C 1
ATOM 1228 O O . VAL B 1 74 ? -27.140 -7.413 26.193 1.00 11.40 222 VAL B O 1
ATOM 1232 N N . GLU B 1 75 ? -27.506 -5.720 24.788 1.00 11.26 223 GLU B N 1
ATOM 1233 C CA . GLU B 1 75 ? -28.523 -6.448 24.046 1.00 12.07 223 GLU B CA 1
ATOM 1234 C C . GLU B 1 75 ? -28.018 -6.708 22.647 1.00 11.83 223 GLU B C 1
ATOM 1235 O O . GLU B 1 75 ? -27.669 -5.772 21.958 1.00 11.56 223 GLU B O 1
ATOM 1241 N N . VAL B 1 76 ? -27.962 -7.973 22.243 1.00 12.29 224 VAL B N 1
ATOM 1242 C CA . VAL B 1 76 ? -27.571 -8.270 20.860 1.00 13.11 224 VAL B CA 1
ATOM 1243 C C . VAL B 1 76 ? -28.772 -8.334 19.929 1.00 13.56 224 VAL B C 1
ATOM 1244 O O . VAL B 1 76 ? -29.891 -8.607 20.378 1.00 13.80 224 VAL B O 1
ATOM 1248 N N . GLY B 1 77 ? -28.514 -8.067 18.654 1.00 13.99 225 GLY B N 1
ATOM 1249 C CA . GLY B 1 77 ? -29.541 -8.184 17.608 1.00 15.32 225 GLY B CA 1
ATOM 1250 C C . GLY B 1 77 ? -29.335 -7.252 16.425 1.00 16.94 225 GLY B C 1
ATOM 1251 O O . GLY B 1 77 ? -28.193 -6.976 16.044 1.00 19.03 225 GLY B O 1
ATOM 1252 N N . ASP B 1 78 ? -30.448 -6.765 15.867 1.00 17.47 226 ASP B N 1
ATOM 1253 C CA . ASP B 1 78 ? -30.469 -5.895 14.679 1.00 18.29 226 ASP B CA 1
ATOM 1254 C C . ASP B 1 78 ? -30.198 -4.463 15.087 1.00 18.42 226 ASP B C 1
ATOM 1255 O O . ASP B 1 78 ? -31.128 -3.667 15.341 1.00 18.98 226 ASP B O 1
ATOM 1260 N N . PHE B 1 79 ? -28.905 -4.141 15.149 1.00 17.11 227 PHE B N 1
ATOM 1261 C CA . PHE B 1 79 ? -28.463 -2.837 15.602 1.00 17.45 227 PHE B CA 1
ATOM 1262 C C . PHE B 1 79 ? -27.377 -2.290 14.663 1.00 18.49 227 PHE B C 1
ATOM 1263 O O . PHE B 1 79 ? -26.204 -2.176 15.035 1.00 17.00 227 PHE B O 1
ATOM 1271 N N . PRO B 1 80 ? -27.782 -1.938 13.436 1.00 19.30 228 PRO B N 1
ATOM 1272 C CA . PRO B 1 80 ? -26.794 -1.413 12.503 1.00 19.45 228 PRO B CA 1
ATOM 1273 C C . PRO B 1 80 ? -26.359 -0.022 12.937 1.00 19.42 228 PRO B C 1
ATOM 1274 O O . PRO B 1 80 ? -27.070 0.641 13.720 1.00 18.74 228 PRO B O 1
ATOM 1278 N N . PRO B 1 81 ? -25.183 0.419 12.468 1.00 18.34 229 PRO B N 1
ATOM 1279 C CA . PRO B 1 81 ? -24.654 1.735 12.803 1.00 20.22 229 PRO B CA 1
ATOM 1280 C C . PRO B 1 81 ? -25.589 2.848 12.361 1.00 21.99 229 PRO B C 1
ATOM 1281 O O . PRO B 1 81 ? -26.366 2.669 11.420 1.00 20.58 229 PRO B O 1
ATOM 1285 N N . GLU B 1 82 ? -25.467 3.994 13.022 1.00 25.35 230 GLU B N 1
ATOM 1286 C CA . GLU B 1 82 ? -26.293 5.178 12.760 1.00 30.58 230 GLU B CA 1
ATOM 1287 C C . GLU B 1 82 ? -25.981 5.864 11.418 1.00 33.78 230 GLU B C 1
ATOM 1288 O O . GLU B 1 82 ? -24.876 5.727 10.879 1.00 32.69 230 GLU B O 1
ATOM 1294 N N . VAL B 1 83 ? -26.975 6.590 10.890 1.00 37.17 231 VAL B N 1
ATOM 1295 C CA . VAL B 1 83 ? -26.836 7.453 9.697 1.00 39.27 231 VAL B CA 1
ATOM 1296 C C . VAL B 1 83 ? -26.236 6.737 8.489 1.00 39.99 231 VAL B C 1
ATOM 1297 O O . VAL B 1 83 ? -26.493 7.112 7.346 1.00 42.81 231 VAL B O 1
#

Sequence (159 aa):
TTIHVVGDRCLCRPGDRLGSVRFVGRVASLKPGYWVGVEFDEPVGKGDGTVKGTRVFQQCQQPNYGGFLRPDDQQVEVGDFPPEVVFTIHVGDRCLCRPGDRLGSVRRFVGRVASSLKPGYWVGVEFDEEPVGKGDGTVKGTRVFQCCQPNYGGFLLRPDDQQVEVGDFPPEV

Organism: Trypanosoma brucei gambiense (strain MHOM/CI/86/DAL972) (NCBI:txid679716)

Secondary structure (DSSP, 8-state):
---TT-EEEETTTTEEEEEEEEEE-TTS-SSEEEEEEESSS--SBSSEETTEESS---TTSEEEE-GGGEEE---PPP--/---TT-EEEETTTTEEEEEEEEE--TTS-SS-EEEEEESSS--SBSSEETTEE-S---TTSEEEE-GGGEEESS-PPP-

CATH classification: 2.30.30.190

B-factor: mean 14.86, std 6.77, range [5.84, 44.33]